Protein AF-A0A5S3PU08-F1 (afdb_monomer_lite)

Sequence (89 aa):
MTIDDFNHKWKRYLGDGHYGMDINIPEVILYLDSEFDKEVKINPDFQYFQIKLKYEMCVIYAESDKTTFWQNETNTMLGNTEPKLWEPK

Organism: NCBI:txid2578118

Secondary structure (DSSP, 8-state):
--HHHHHHHHGGGBPTT--EE----HHHHHHHHHHHHHHHHH-TT--EEEEEEETTEEEEEESSTTHHHHHHHHHHHHT--S-------

pLDDT: mean 94.01, std 8.64, range [53.19, 98.56]

Structure (mmCIF, N/CA/C/O backbone):
data_AF-A0A5S3PU08-F1
#
_entry.id   AF-A0A5S3PU08-F1
#
loop_
_atom_site.group_PDB
_atom_site.id
_atom_site.type_symbol
_atom_site.label_atom_id
_atom_site.label_alt_id
_atom_site.label_comp_id
_atom_site.label_asym_id
_atom_site.label_entity_id
_atom_site.label_seq_id
_atom_site.pdbx_PDB_ins_code
_atom_site.Cartn_x
_atom_site.Cartn_y
_atom_site.Cartn_z
_atom_site.occupancy
_atom_site.B_iso_or_equiv
_atom_site.auth_seq_id
_atom_site.auth_comp_id
_atom_site.auth_asym_id
_atom_site.auth_atom_id
_atom_site.pdbx_PDB_model_num
ATOM 1 N N . MET A 1 1 ? 6.803 -12.362 0.806 1.00 90.88 1 MET A N 1
ATOM 2 C CA . MET A 1 1 ? 5.386 -12.768 0.704 1.00 90.88 1 MET A CA 1
ATOM 3 C C . MET A 1 1 ? 4.906 -12.481 -0.710 1.00 90.88 1 MET A C 1
ATOM 5 O O . MET A 1 1 ? 5.466 -11.586 -1.337 1.00 90.88 1 MET A O 1
ATOM 9 N N . THR A 1 2 ? 3.958 -13.255 -1.227 1.00 95.88 2 THR A N 1
ATOM 10 C CA . THR A 1 2 ? 3.358 -13.038 -2.556 1.00 95.88 2 THR A CA 1
ATOM 11 C C . THR A 1 2 ? 2.203 -12.029 -2.490 1.00 95.88 2 THR A C 1
ATOM 13 O O . THR A 1 2 ? 1.777 -11.646 -1.398 1.00 95.88 2 THR A O 1
ATOM 16 N N . ILE A 1 3 ? 1.679 -11.607 -3.650 1.00 96.94 3 ILE A N 1
ATOM 17 C CA . ILE A 1 3 ? 0.433 -10.822 -3.722 1.00 96.94 3 ILE A CA 1
ATOM 18 C C . ILE A 1 3 ? -0.716 -11.574 -3.043 1.00 96.94 3 ILE A C 1
ATOM 20 O O . ILE A 1 3 ? -1.467 -10.978 -2.272 1.00 96.94 3 ILE A O 1
ATOM 24 N N . ASP A 1 4 ? -0.843 -12.874 -3.310 1.00 96.75 4 ASP A N 1
ATOM 25 C CA . ASP A 1 4 ? -1.928 -13.688 -2.763 1.00 96.75 4 ASP A CA 1
ATOM 26 C C . ASP A 1 4 ? -1.831 -13.780 -1.237 1.00 96.75 4 ASP A C 1
ATOM 28 O O . ASP A 1 4 ? -2.836 -13.602 -0.550 1.00 96.75 4 ASP A O 1
ATOM 32 N N . ASP A 1 5 ? -0.619 -13.953 -0.696 1.00 97.56 5 ASP A N 1
ATOM 33 C CA . ASP A 1 5 ? -0.386 -13.934 0.754 1.00 97.56 5 ASP A CA 1
ATOM 34 C C . ASP A 1 5 ? -0.784 -12.584 1.367 1.00 97.56 5 ASP A C 1
ATOM 36 O O . ASP A 1 5 ? -1.416 -12.538 2.424 1.00 97.56 5 ASP A O 1
ATOM 40 N N . PHE A 1 6 ? -0.432 -11.479 0.701 1.00 98.25 6 PHE A N 1
ATOM 41 C CA . PHE A 1 6 ? -0.762 -10.126 1.148 1.00 98.25 6 PHE A CA 1
ATOM 42 C C . PHE A 1 6 ? -2.273 -9.901 1.158 1.00 98.25 6 PHE A C 1
ATOM 44 O O . PHE A 1 6 ? -2.845 -9.553 2.192 1.00 98.25 6 PHE A O 1
ATOM 51 N N . ASN A 1 7 ? -2.933 -10.149 0.027 1.00 97.94 7 ASN A N 1
ATOM 52 C CA . ASN A 1 7 ? -4.374 -9.964 -0.110 1.00 97.94 7 ASN A CA 1
ATOM 53 C C . ASN A 1 7 ? -5.154 -10.906 0.813 1.00 97.94 7 ASN A C 1
ATOM 55 O O . ASN A 1 7 ? -6.217 -10.535 1.305 1.00 97.94 7 ASN A O 1
ATOM 59 N N . HIS A 1 8 ? -4.627 -12.099 1.099 1.00 98.12 8 HIS A N 1
ATOM 60 C CA . HIS A 1 8 ? -5.207 -13.002 2.085 1.00 98.12 8 HIS A CA 1
ATOM 61 C C . HIS A 1 8 ? -5.069 -12.463 3.515 1.00 98.12 8 HIS A C 1
ATOM 63 O O . HIS A 1 8 ? -6.069 -12.398 4.232 1.00 98.12 8 HIS A O 1
ATOM 69 N N . LYS A 1 9 ? -3.863 -12.043 3.927 1.00 98.19 9 LYS A N 1
ATOM 70 C CA . LYS A 1 9 ? -3.595 -11.496 5.270 1.00 98.19 9 LYS A CA 1
ATOM 71 C C . LYS A 1 9 ? -4.449 -10.259 5.552 1.00 98.19 9 LYS A C 1
ATOM 73 O O . LYS A 1 9 ? -5.065 -10.161 6.612 1.00 98.19 9 LYS A O 1
ATOM 78 N N . TRP A 1 10 ? -4.523 -9.344 4.590 1.00 98.12 10 TRP A N 1
ATOM 79 C CA . TRP A 1 10 ? -5.194 -8.054 4.748 1.00 98.12 10 TRP A CA 1
ATOM 80 C C . TRP A 1 10 ? -6.672 -8.069 4.359 1.00 98.12 10 TRP A C 1
ATOM 82 O O . TRP A 1 10 ? -7.344 -7.056 4.514 1.00 98.12 10 TRP A O 1
ATOM 92 N N . LYS A 1 11 ? -7.224 -9.222 3.957 1.00 97.81 11 LYS A N 1
ATOM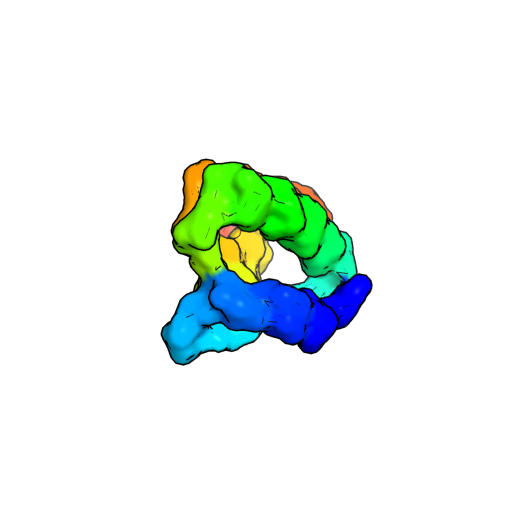 93 C CA . LYS A 1 11 ? -8.601 -9.368 3.454 1.00 97.81 11 LYS A CA 1
ATOM 94 C C . LYS A 1 11 ? -9.674 -8.707 4.323 1.00 97.81 11 LYS A C 1
ATOM 96 O O . LYS A 1 11 ? -10.644 -8.187 3.793 1.00 97.81 11 LYS A O 1
ATOM 101 N N . ARG A 1 12 ? -9.523 -8.728 5.651 1.00 97.56 12 ARG A N 1
ATOM 102 C CA . ARG A 1 12 ? -10.486 -8.107 6.581 1.00 97.56 12 ARG A CA 1
ATOM 103 C C . ARG A 1 12 ? -10.555 -6.578 6.452 1.00 97.56 12 ARG A C 1
ATOM 105 O O . ARG A 1 12 ? -11.580 -5.999 6.788 1.00 97.56 12 ARG A O 1
ATOM 112 N N . TYR A 1 13 ? -9.473 -5.956 6.000 1.00 98.19 13 TYR A N 1
ATOM 113 C CA . TYR A 1 13 ? -9.337 -4.513 5.806 1.00 98.19 13 TYR A CA 1
ATOM 114 C C . TYR A 1 13 ? -9.523 -4.111 4.332 1.00 98.19 13 TYR A C 1
ATOM 116 O O . TYR A 1 13 ? -9.474 -2.930 4.005 1.00 98.19 13 TYR A O 1
ATOM 124 N N . LEU A 1 14 ? -9.718 -5.079 3.430 1.00 98.19 14 LEU A N 1
ATOM 125 C CA . LEU A 1 14 ? -9.981 -4.821 2.019 1.00 98.19 14 LEU A CA 1
ATOM 126 C C . LEU A 1 14 ? -11.437 -4.377 1.847 1.00 98.19 14 LEU A C 1
ATOM 128 O O . LEU A 1 14 ? -12.353 -5.112 2.214 1.00 98.19 14 LEU A O 1
ATOM 132 N N . GLY A 1 15 ? -11.645 -3.193 1.277 1.00 97.25 15 GLY A N 1
ATOM 133 C CA . GLY A 1 15 ? -12.974 -2.680 0.963 1.00 97.25 15 GLY A CA 1
ATOM 134 C C . GLY A 1 15 ? -13.707 -3.549 -0.064 1.00 97.25 15 GLY A C 1
ATOM 135 O O . GLY A 1 15 ? -13.105 -4.089 -0.999 1.00 97.25 15 GLY A O 1
ATOM 136 N N . ASP A 1 16 ? -15.025 -3.662 0.099 1.00 95.38 16 ASP A N 1
ATOM 137 C CA . ASP A 1 16 ? -15.876 -4.518 -0.729 1.00 95.38 16 ASP A CA 1
ATOM 138 C C . ASP A 1 16 ? -15.805 -4.160 -2.221 1.00 95.38 16 ASP A C 1
ATOM 140 O O . ASP A 1 16 ? -15.858 -2.997 -2.615 1.00 95.38 16 ASP A O 1
ATOM 144 N N . GLY A 1 17 ? -15.724 -5.183 -3.077 1.00 95.25 17 GLY A N 1
ATOM 145 C CA . GLY A 1 17 ? -15.695 -5.013 -4.536 1.00 95.25 17 GLY A CA 1
ATOM 146 C C . GLY A 1 17 ? -14.331 -4.626 -5.119 1.00 95.25 17 GLY A C 1
ATOM 147 O O . GLY A 1 17 ? -14.230 -4.419 -6.330 1.00 95.25 17 GLY A O 1
ATOM 148 N N . HIS A 1 18 ? -13.278 -4.570 -4.302 1.00 96.88 18 HIS A N 1
ATOM 149 C CA . HIS A 1 18 ? -11.919 -4.2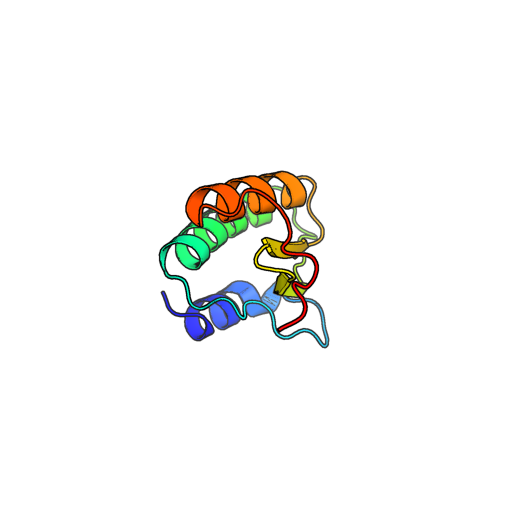72 -4.750 1.00 96.88 18 HIS A CA 1
ATOM 150 C C . HIS A 1 18 ? -11.000 -5.502 -4.709 1.00 96.88 18 HIS A C 1
ATOM 152 O O . HIS A 1 18 ? -11.262 -6.474 -4.007 1.00 96.88 18 HIS A O 1
ATOM 158 N N . TYR A 1 19 ? -9.919 -5.467 -5.495 1.00 96.38 19 TYR A N 1
ATOM 159 C CA . TYR A 1 19 ? -8.989 -6.594 -5.651 1.00 96.38 19 TYR A CA 1
ATOM 160 C C . TYR A 1 19 ? -7.712 -6.477 -4.802 1.00 96.38 19 TYR A C 1
ATOM 162 O O . TYR A 1 19 ? -6.907 -7.403 -4.789 1.00 96.38 19 TYR A O 1
ATOM 170 N N . GLY A 1 20 ? -7.502 -5.360 -4.101 1.00 97.88 20 GLY A N 1
ATOM 171 C CA . GLY A 1 20 ? -6.324 -5.155 -3.266 1.00 97.88 20 GLY A CA 1
ATOM 172 C C . GLY A 1 20 ? -5.048 -4.898 -4.068 1.00 97.88 20 GLY A C 1
ATOM 173 O O . GLY A 1 20 ? -5.014 -4.042 -4.955 1.00 97.88 20 GLY A O 1
ATOM 174 N N . MET A 1 21 ? -3.979 -5.603 -3.703 1.00 97.75 21 MET A N 1
ATOM 175 C CA . MET A 1 21 ? -2.657 -5.524 -4.321 1.00 97.75 21 MET A CA 1
ATOM 176 C C . MET A 1 21 ? -2.640 -6.195 -5.693 1.00 97.75 21 MET A C 1
ATOM 178 O O . MET A 1 21 ? -3.042 -7.346 -5.819 1.00 97.75 21 MET A O 1
ATOM 182 N N . ASP A 1 22 ? -2.109 -5.483 -6.683 1.00 96.94 22 ASP A N 1
ATOM 183 C CA . ASP A 1 22 ? -1.875 -5.954 -8.057 1.00 96.94 22 ASP A CA 1
ATOM 184 C C . ASP A 1 22 ? -0.465 -5.560 -8.550 1.00 96.94 22 ASP A C 1
ATOM 186 O O . ASP A 1 22 ? -0.178 -5.471 -9.740 1.00 96.94 22 ASP A O 1
ATOM 190 N N . ILE A 1 23 ? 0.446 -5.281 -7.610 1.00 93.44 23 ILE A N 1
ATOM 191 C CA . ILE A 1 23 ? 1.858 -4.999 -7.883 1.00 93.44 23 ILE A CA 1
ATOM 192 C C . ILE A 1 23 ? 2.689 -6.181 -7.384 1.00 93.44 23 ILE A C 1
ATOM 194 O O . ILE A 1 23 ? 2.784 -6.412 -6.179 1.00 93.44 23 ILE A O 1
ATOM 198 N N . ASN A 1 24 ? 3.320 -6.924 -8.300 1.00 94.31 24 ASN A N 1
ATOM 199 C CA . ASN A 1 24 ? 4.122 -8.105 -7.953 1.00 94.31 24 ASN A CA 1
ATOM 200 C C . ASN A 1 24 ? 5.595 -7.747 -7.727 1.00 94.31 24 ASN A C 1
ATOM 202 O O . ASN A 1 24 ? 6.478 -8.242 -8.425 1.00 94.31 24 ASN A O 1
ATOM 206 N N . ILE A 1 25 ? 5.847 -6.831 -6.791 1.00 93.44 25 ILE A N 1
ATOM 207 C CA . ILE A 1 25 ? 7.196 -6.353 -6.472 1.00 93.44 25 ILE A CA 1
ATOM 208 C C . ILE A 1 25 ? 7.473 -6.667 -4.998 1.00 93.44 25 ILE A C 1
ATOM 210 O O . ILE A 1 25 ? 6.865 -6.034 -4.130 1.00 93.44 25 ILE A O 1
ATOM 214 N N . PRO A 1 26 ? 8.341 -7.653 -4.691 1.00 95.06 26 PRO A N 1
ATOM 215 C CA . PRO A 1 26 ? 8.536 -8.152 -3.331 1.00 95.06 26 PRO A CA 1
ATOM 216 C C . PRO A 1 26 ? 8.845 -7.068 -2.295 1.00 95.06 26 PRO A C 1
ATOM 218 O O . PRO A 1 26 ? 8.310 -7.126 -1.189 1.00 95.06 26 PRO A O 1
ATOM 221 N N . GLU A 1 27 ? 9.661 -6.071 -2.642 1.00 94.56 27 GLU A N 1
ATOM 222 C CA . GLU A 1 27 ? 10.031 -4.974 -1.743 1.00 94.56 27 GLU A CA 1
ATOM 223 C C . GLU A 1 27 ? 8.823 -4.103 -1.377 1.00 94.56 27 GLU A C 1
ATOM 225 O O . GLU A 1 27 ? 8.623 -3.790 -0.204 1.00 94.56 27 GLU 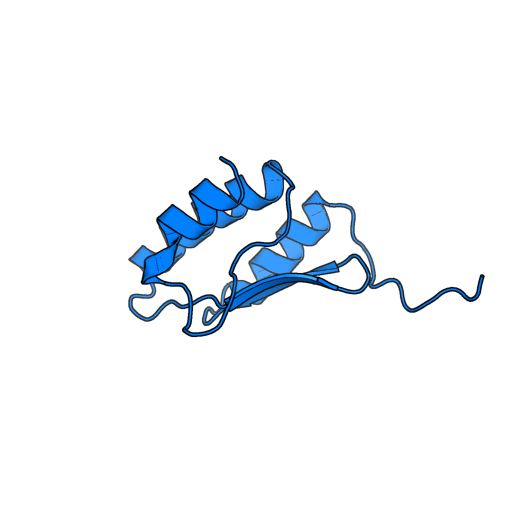A O 1
ATOM 230 N N . VAL A 1 28 ? 7.978 -3.774 -2.360 1.00 95.69 28 VAL A N 1
ATOM 231 C CA . VAL A 1 28 ? 6.745 -2.994 -2.154 1.00 95.69 28 VAL A CA 1
ATOM 232 C C . VAL A 1 28 ? 5.763 -3.766 -1.281 1.00 95.69 28 VAL A C 1
ATOM 234 O O . VAL A 1 28 ? 5.196 -3.201 -0.347 1.00 95.69 28 VAL A O 1
ATOM 237 N N . ILE A 1 29 ? 5.587 -5.062 -1.555 1.00 97.75 29 ILE A N 1
ATOM 238 C CA . ILE A 1 29 ? 4.660 -5.905 -0.796 1.00 97.75 29 ILE A CA 1
ATOM 239 C C . ILE A 1 29 ? 5.107 -5.991 0.671 1.00 97.75 29 ILE A C 1
ATOM 241 O O . ILE A 1 29 ? 4.292 -5.796 1.568 1.00 97.75 29 ILE A O 1
ATOM 245 N N . LEU A 1 30 ? 6.397 -6.239 0.927 1.00 97.69 30 LEU A N 1
ATOM 246 C CA . LEU A 1 30 ? 6.939 -6.326 2.289 1.00 97.69 30 LEU A CA 1
ATOM 247 C C . LEU A 1 30 ? 6.871 -4.991 3.041 1.00 97.69 30 LEU A C 1
ATOM 249 O O . LEU A 1 30 ? 6.577 -4.976 4.237 1.00 97.69 30 LEU A O 1
ATOM 253 N N . TYR A 1 31 ? 7.135 -3.877 2.358 1.00 98.19 31 TYR A N 1
ATOM 254 C CA . TYR A 1 31 ? 7.017 -2.548 2.951 1.00 98.19 31 TYR A CA 1
ATOM 255 C C . TYR A 1 31 ? 5.576 -2.260 3.385 1.00 98.19 31 TYR A C 1
ATOM 257 O O . TYR A 1 31 ? 5.337 -1.940 4.550 1.00 98.19 31 TYR A O 1
ATOM 265 N N . LEU A 1 32 ? 4.612 -2.436 2.476 1.00 98.25 32 LEU A N 1
ATOM 266 C CA . LEU A 1 32 ? 3.203 -2.173 2.767 1.00 98.25 32 LEU A CA 1
ATOM 267 C C . LEU A 1 32 ? 2.646 -3.127 3.822 1.00 98.25 32 LEU A C 1
ATOM 269 O O . LEU A 1 32 ? 1.845 -2.705 4.647 1.00 98.25 32 LEU A O 1
ATOM 273 N N . ASP A 1 33 ? 3.115 -4.376 3.860 1.00 98.44 33 ASP A N 1
ATOM 274 C CA . ASP A 1 33 ? 2.741 -5.327 4.907 1.00 98.44 33 ASP A CA 1
ATOM 275 C C . ASP A 1 33 ? 3.132 -4.819 6.300 1.00 98.44 33 ASP A C 1
ATOM 277 O O . ASP A 1 33 ? 2.320 -4.818 7.225 1.00 98.44 33 ASP A O 1
ATOM 281 N N . SER A 1 34 ? 4.361 -4.313 6.432 1.00 98.31 34 SER A N 1
ATOM 282 C CA . SER A 1 34 ? 4.847 -3.738 7.688 1.00 98.31 34 SER A CA 1
ATOM 283 C C . SER A 1 34 ? 4.101 -2.462 8.075 1.00 98.31 34 SER A C 1
ATOM 285 O O . SER A 1 34 ? 3.824 -2.243 9.256 1.00 98.31 34 SER A O 1
ATOM 287 N N . GLU A 1 35 ? 3.790 -1.608 7.103 1.00 98.44 35 GLU A N 1
ATOM 288 C CA . GLU A 1 35 ? 3.067 -0.361 7.346 1.00 98.44 35 GLU A CA 1
ATOM 289 C C . GLU A 1 35 ? 1.610 -0.609 7.740 1.00 98.44 35 GLU A C 1
ATOM 291 O O . GLU A 1 35 ? 1.126 0.008 8.689 1.00 98.44 35 GLU A O 1
ATOM 296 N N . PHE A 1 36 ? 0.933 -1.563 7.102 1.00 98.19 36 PHE A N 1
ATOM 297 C CA . PHE A 1 36 ? -0.440 -1.923 7.452 1.00 98.19 36 PHE A CA 1
ATOM 298 C C . PHE A 1 36 ? -0.500 -2.535 8.861 1.00 98.19 36 PHE A C 1
ATOM 300 O O . PHE A 1 36 ? -1.387 -2.192 9.641 1.00 98.19 36 PHE A O 1
ATOM 307 N N . ASP A 1 37 ? 0.501 -3.333 9.260 1.00 98.00 37 ASP A N 1
ATOM 308 C CA . ASP A 1 37 ? 0.639 -3.843 10.637 1.00 98.00 37 ASP A CA 1
ATOM 309 C C . ASP A 1 37 ? 0.803 -2.733 11.684 1.00 98.00 37 ASP A C 1
ATOM 311 O O . ASP A 1 37 ? 0.461 -2.928 12.857 1.00 98.00 37 ASP A O 1
ATOM 315 N N . LYS A 1 38 ? 1.354 -1.576 11.305 1.00 98.12 38 LYS A N 1
ATOM 316 C CA . LYS A 1 38 ? 1.429 -0.398 12.182 1.00 98.12 38 LYS A CA 1
ATOM 317 C C . LYS A 1 38 ? 0.104 0.355 12.180 1.00 98.12 38 LYS A C 1
ATOM 319 O O . LYS A 1 38 ? -0.374 0.712 13.254 1.00 98.12 38 LYS A O 1
ATOM 324 N N . GLU A 1 39 ? -0.489 0.547 11.006 1.00 98.12 39 GLU A N 1
ATOM 325 C CA . GLU A 1 39 ? -1.715 1.321 10.825 1.00 98.12 39 GLU A CA 1
ATOM 326 C C . GLU A 1 39 ? -2.895 0.708 11.576 1.00 98.12 39 GLU A C 1
ATOM 328 O O . GLU A 1 39 ? -3.543 1.388 12.363 1.00 98.12 39 GLU A O 1
ATOM 333 N N . VAL A 1 40 ? -3.129 -0.598 11.442 1.00 97.69 40 VAL A N 1
ATOM 334 C CA . VAL A 1 40 ? -4.285 -1.260 12.075 1.00 97.69 40 VAL A CA 1
ATOM 335 C C . VAL A 1 40 ? -4.245 -1.263 13.606 1.00 97.69 40 VAL A C 1
ATOM 337 O O . VAL A 1 40 ? -5.247 -1.559 14.253 1.00 97.69 40 VAL A O 1
ATOM 340 N N . LYS A 1 41 ? -3.094 -0.938 14.211 1.00 97.50 41 LYS A N 1
ATOM 341 C CA . LYS A 1 41 ? -2.957 -0.772 15.668 1.00 97.50 41 LYS A CA 1
ATOM 342 C C . LYS A 1 41 ? -3.397 0.610 16.143 1.00 97.50 41 LYS A C 1
ATOM 344 O O . LYS A 1 41 ? -3.731 0.753 17.316 1.00 97.50 41 LYS A O 1
ATOM 349 N N . ILE A 1 42 ? -3.348 1.612 15.267 1.00 97.12 42 ILE A N 1
ATOM 350 C CA . ILE A 1 42 ? -3.653 3.014 15.585 1.00 97.12 42 ILE A CA 1
ATOM 351 C C . ILE A 1 42 ? -4.979 3.478 14.975 1.00 97.12 42 ILE A C 1
ATOM 353 O O . ILE A 1 42 ? -5.645 4.327 15.559 1.00 97.12 42 ILE A O 1
ATOM 357 N N . ASN A 1 43 ? -5.369 2.899 13.841 1.00 96.56 43 ASN A N 1
ATOM 358 C CA . ASN A 1 43 ? -6.563 3.218 13.078 1.00 96.56 43 ASN A CA 1
ATOM 359 C C . ASN A 1 43 ? -7.459 1.964 12.989 1.00 96.56 43 ASN A C 1
ATOM 361 O O . ASN A 1 43 ? -7.240 1.105 12.131 1.00 96.56 43 ASN A O 1
ATOM 365 N N . PRO A 1 44 ? -8.441 1.809 13.899 1.00 93.50 44 PRO A N 1
ATOM 366 C CA . PRO A 1 44 ? -9.302 0.626 13.939 1.00 93.50 44 PRO A CA 1
ATOM 367 C C . PRO A 1 44 ? -10.266 0.533 12.747 1.00 93.50 44 PRO A C 1
ATOM 369 O O . PRO A 1 44 ? -10.706 -0.571 12.426 1.00 93.50 44 PRO A O 1
ATOM 372 N N . ASP A 1 45 ? -10.554 1.659 12.090 1.00 95.75 45 ASP A N 1
ATOM 373 C CA . ASP A 1 45 ? -11.454 1.760 10.936 1.00 95.75 45 ASP A CA 1
ATOM 374 C C . ASP A 1 45 ? -10.693 1.717 9.598 1.00 95.75 45 ASP A C 1
ATOM 376 O O . ASP A 1 45 ? -11.261 1.995 8.543 1.00 95.75 45 ASP A O 1
ATOM 380 N N . PHE A 1 46 ? -9.403 1.363 9.631 1.00 97.94 46 PHE A N 1
ATOM 381 C CA . PHE A 1 46 ? -8.558 1.290 8.446 1.00 97.94 46 PHE A CA 1
ATOM 382 C C . PHE A 1 46 ? -9.169 0.399 7.359 1.00 97.94 46 PHE A C 1
ATOM 384 O O . PHE A 1 46 ? -9.519 -0.761 7.599 1.00 97.94 46 PHE A O 1
ATOM 391 N N . GLN A 1 47 ? -9.214 0.926 6.137 1.00 98.31 47 GLN A N 1
ATOM 392 C CA . GLN A 1 47 ? -9.543 0.173 4.934 1.00 98.31 47 GLN A CA 1
ATOM 393 C C . GLN A 1 47 ? -8.572 0.504 3.803 1.00 98.31 47 GLN A C 1
ATOM 395 O O . GLN A 1 47 ? -8.070 1.622 3.695 1.00 98.31 47 GLN A O 1
ATOM 400 N N . TYR A 1 48 ? -8.341 -0.464 2.921 1.00 98.56 48 TYR A N 1
ATOM 401 C CA . TYR A 1 48 ? -7.647 -0.259 1.651 1.00 98.56 48 TYR A CA 1
ATOM 402 C C . TYR A 1 48 ? -8.451 -0.864 0.502 1.00 98.56 48 TYR A C 1
ATOM 404 O O . TYR A 1 48 ? -9.316 -1.710 0.714 1.00 98.56 48 TYR A O 1
ATOM 412 N N . PHE A 1 49 ? -8.176 -0.430 -0.726 1.00 98.31 49 PHE A N 1
ATOM 413 C CA . PHE A 1 49 ? -8.992 -0.787 -1.886 1.00 98.31 49 PHE A CA 1
ATOM 414 C C . PHE A 1 49 ? -8.152 -1.381 -3.015 1.00 98.31 49 PHE A C 1
ATOM 416 O O . PHE A 1 49 ? -8.228 -2.571 -3.309 1.00 98.31 49 PHE A O 1
ATOM 423 N N . GLN A 1 50 ? -7.338 -0.559 -3.673 1.00 98.12 50 GLN A N 1
ATOM 424 C CA . GLN A 1 50 ? -6.493 -0.970 -4.791 1.00 98.12 50 GLN A CA 1
ATOM 425 C C . GLN A 1 50 ? -5.070 -0.483 -4.552 1.00 98.12 50 GLN A C 1
ATOM 427 O O . GLN A 1 50 ? -4.861 0.654 -4.132 1.00 98.12 50 GLN A O 1
ATOM 432 N N . ILE A 1 51 ? -4.097 -1.328 -4.865 1.00 98.12 51 ILE A N 1
ATOM 433 C CA . ILE A 1 51 ? -2.685 -0.960 -4.925 1.00 98.12 51 ILE A CA 1
ATOM 434 C C . ILE A 1 51 ? -2.191 -1.413 -6.293 1.00 98.12 51 ILE A C 1
ATOM 436 O O . ILE A 1 51 ? -2.159 -2.609 -6.579 1.00 98.12 51 ILE A O 1
ATOM 440 N N . LYS A 1 52 ? -1.897 -0.453 -7.171 1.00 96.12 52 LYS A N 1
ATOM 441 C CA . LYS A 1 52 ? -1.622 -0.702 -8.593 1.00 96.12 52 LYS A CA 1
ATOM 442 C C . LYS A 1 52 ? -0.652 0.314 -9.170 1.00 96.12 52 LYS A C 1
ATOM 444 O O . LYS A 1 52 ? -0.508 1.415 -8.642 1.00 96.12 52 LYS A O 1
ATOM 449 N N . LEU A 1 53 ? -0.061 -0.024 -10.310 1.00 94.06 53 LEU A N 1
ATOM 450 C CA . LEU A 1 53 ? 0.642 0.955 -11.128 1.00 94.06 53 LEU A CA 1
ATOM 451 C C . LEU A 1 53 ? -0.354 1.753 -11.981 1.00 94.06 53 LEU A C 1
ATOM 453 O O . LEU A 1 53 ? -1.255 1.194 -12.610 1.00 94.06 53 LEU A O 1
ATOM 457 N N . LYS A 1 54 ? -0.183 3.073 -12.030 1.00 92.44 54 LYS A N 1
ATOM 458 C CA . LYS A 1 54 ? -0.908 3.985 -12.919 1.00 92.44 54 LYS A CA 1
ATOM 459 C C . LYS A 1 54 ? 0.074 5.018 -13.457 1.00 92.44 54 LYS A C 1
ATOM 461 O O . LYS A 1 54 ? 0.644 5.775 -12.683 1.00 92.44 54 LYS A O 1
ATOM 466 N N . TYR A 1 55 ? 0.254 5.053 -14.779 1.00 90.75 55 TYR A N 1
ATOM 467 C CA . TYR A 1 55 ? 1.281 5.886 -15.429 1.00 90.75 55 TYR A CA 1
ATOM 468 C C . TYR A 1 55 ? 2.682 5.635 -14.852 1.00 90.75 55 TYR A C 1
ATOM 470 O O . TYR A 1 55 ? 3.405 6.574 -14.542 1.00 90.75 55 TYR A O 1
ATOM 478 N N . GLU A 1 56 ? 3.007 4.355 -14.646 1.00 89.19 56 GLU A N 1
ATOM 479 C CA . GLU A 1 56 ? 4.209 3.866 -13.953 1.00 89.19 56 GLU A CA 1
ATOM 480 C C . GLU A 1 56 ? 4.335 4.249 -12.473 1.00 89.19 56 GLU A C 1
ATOM 482 O O . GLU A 1 56 ? 5.188 3.700 -11.795 1.00 89.19 56 GLU A O 1
ATOM 487 N N . MET A 1 57 ? 3.436 5.063 -11.919 1.00 93.69 57 MET A N 1
ATOM 488 C CA . MET A 1 57 ? 3.433 5.393 -10.495 1.00 93.69 57 MET A CA 1
ATOM 489 C C . MET A 1 57 ? 2.709 4.320 -9.683 1.00 93.69 57 MET A C 1
ATOM 491 O O . MET A 1 57 ? 1.607 3.903 -10.041 1.00 93.69 57 MET A O 1
ATOM 495 N N . CYS A 1 58 ? 3.277 3.922 -8.548 1.00 96.00 58 CYS A N 1
ATOM 496 C CA . CYS A 1 58 ? 2.565 3.186 -7.513 1.00 96.00 58 CYS A CA 1
ATOM 497 C C . CYS A 1 58 ? 1.476 4.084 -6.920 1.00 96.00 58 CYS A C 1
ATOM 499 O O . CYS A 1 58 ? 1.761 5.170 -6.406 1.00 96.00 58 CYS A O 1
ATOM 501 N N . VAL A 1 59 ? 0.230 3.631 -7.017 1.00 97.06 59 VAL A N 1
ATOM 502 C CA . VAL A 1 59 ? -0.947 4.298 -6.464 1.00 97.06 59 VAL A CA 1
ATOM 503 C C . VAL A 1 59 ? -1.592 3.371 -5.447 1.00 97.06 59 VAL A C 1
ATOM 505 O O . VAL A 1 59 ? -1.847 2.200 -5.734 1.00 97.06 59 VAL A O 1
ATOM 508 N N . ILE A 1 60 ? -1.870 3.923 -4.272 1.00 98.19 60 ILE A N 1
ATOM 509 C CA . ILE A 1 60 ? -2.430 3.240 -3.110 1.00 98.19 60 ILE A CA 1
ATOM 510 C C . ILE A 1 60 ? -3.727 3.959 -2.758 1.00 98.19 60 ILE A C 1
ATOM 512 O O . ILE A 1 60 ? -3.729 5.147 -2.449 1.00 98.19 60 ILE A O 1
ATOM 516 N N . TYR A 1 61 ? -4.832 3.228 -2.795 1.00 98.19 61 TYR A N 1
ATOM 517 C CA . TYR A 1 61 ? -6.129 3.709 -2.336 1.00 98.19 61 TYR A CA 1
ATOM 518 C C . TYR A 1 61 ? -6.387 3.138 -0.942 1.00 98.19 61 TYR A C 1
ATOM 520 O O . TYR A 1 61 ? -6.573 1.925 -0.814 1.00 98.19 61 TYR A O 1
ATOM 528 N N . ALA A 1 62 ? -6.385 3.994 0.079 1.00 98.19 62 ALA A N 1
ATOM 529 C CA . ALA A 1 62 ? -6.633 3.610 1.464 1.00 98.19 62 ALA A CA 1
ATOM 530 C C . ALA A 1 62 ? -7.210 4.767 2.293 1.00 98.19 62 ALA A C 1
ATOM 532 O O . ALA A 1 62 ? -6.935 5.936 2.023 1.00 98.19 62 ALA A O 1
ATOM 533 N N . GLU A 1 63 ? -7.973 4.416 3.324 1.00 97.56 63 GLU A N 1
ATOM 534 C CA . GLU A 1 63 ? -8.514 5.327 4.336 1.00 97.56 63 GLU A CA 1
ATOM 535 C C . GLU A 1 63 ? -7.491 5.501 5.468 1.00 97.56 63 GLU A C 1
ATOM 537 O O . GLU A 1 63 ? -7.604 4.925 6.553 1.00 97.56 63 GLU A O 1
ATOM 542 N N . SER A 1 64 ? -6.425 6.252 5.176 1.00 97.62 64 SER A N 1
ATOM 543 C CA . SER A 1 64 ? -5.366 6.583 6.135 1.00 97.62 64 SER A CA 1
ATOM 544 C C . SER A 1 64 ? -4.671 7.898 5.783 1.00 97.62 64 SER A C 1
ATOM 546 O O . SER A 1 64 ? -4.336 8.143 4.619 1.00 97.62 64 SER A O 1
ATOM 548 N N . ASP A 1 65 ? -4.324 8.685 6.804 1.00 96.88 65 ASP A N 1
ATOM 549 C CA . ASP A 1 65 ? -3.476 9.880 6.678 1.00 96.88 65 ASP A CA 1
ATOM 550 C C . ASP A 1 65 ? -2.048 9.552 6.196 1.00 96.88 65 ASP A C 1
ATOM 552 O O . ASP A 1 65 ? -1.296 10.434 5.770 1.00 96.88 65 ASP A O 1
ATOM 556 N N . LYS A 1 66 ? -1.646 8.276 6.251 1.00 97.75 66 LYS A N 1
ATOM 557 C CA . LYS A 1 66 ? -0.338 7.792 5.792 1.00 97.75 66 LYS A CA 1
ATOM 558 C C . LYS A 1 66 ? -0.300 7.450 4.308 1.00 97.75 66 LYS A C 1
ATOM 560 O O . LYS A 1 66 ? 0.790 7.278 3.768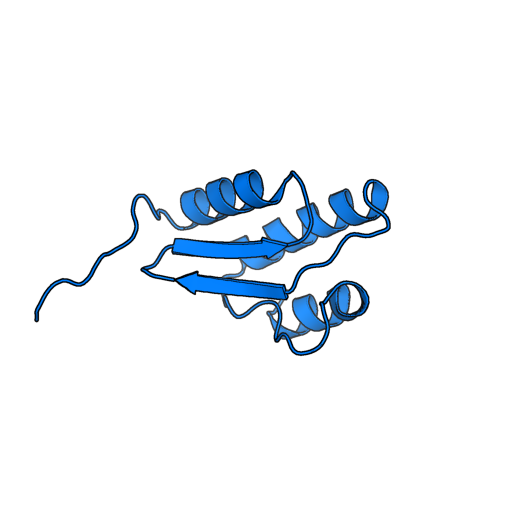 1.00 97.75 66 LYS A O 1
ATOM 565 N N . THR A 1 67 ? -1.442 7.423 3.623 1.00 97.81 67 THR A N 1
ATOM 566 C CA . THR A 1 67 ? -1.538 6.975 2.224 1.00 97.81 67 THR A CA 1
ATOM 567 C C . THR A 1 67 ? -0.568 7.712 1.299 1.00 97.81 67 THR A C 1
ATOM 569 O O . THR A 1 67 ? 0.184 7.084 0.557 1.00 97.81 67 THR A O 1
ATOM 572 N N . THR A 1 68 ? -0.503 9.045 1.386 1.00 97.06 68 THR A N 1
ATOM 573 C CA . THR A 1 68 ? 0.433 9.850 0.581 1.00 97.06 68 THR A CA 1
ATOM 574 C C . THR A 1 68 ? 1.893 9.508 0.880 1.00 97.06 68 THR A C 1
ATOM 576 O O . THR A 1 68 ? 2.708 9.439 -0.037 1.00 97.06 68 THR A O 1
ATOM 579 N N . PHE A 1 69 ? 2.225 9.259 2.148 1.00 97.81 69 PHE A N 1
ATOM 580 C CA . PHE A 1 69 ? 3.574 8.872 2.552 1.00 97.81 69 PHE A CA 1
ATOM 581 C C . PHE A 1 69 ? 3.956 7.506 1.969 1.00 97.81 69 PHE A C 1
ATOM 583 O O . PHE A 1 69 ? 4.995 7.396 1.325 1.00 97.81 69 PHE A O 1
ATOM 590 N N . TRP A 1 70 ? 3.085 6.499 2.084 1.00 98.25 70 TRP A N 1
ATOM 591 C CA . TRP A 1 70 ? 3.331 5.176 1.503 1.00 98.25 70 TRP A CA 1
ATOM 592 C C . TRP A 1 70 ? 3.496 5.219 -0.015 1.00 98.25 70 TRP A C 1
ATOM 594 O O . TRP A 1 70 ? 4.360 4.536 -0.564 1.00 98.25 70 TRP A O 1
ATOM 604 N N . GLN A 1 71 ? 2.704 6.038 -0.712 1.00 97.62 71 GLN A N 1
ATOM 605 C CA . GLN A 1 71 ? 2.865 6.219 -2.155 1.00 97.62 71 GLN A CA 1
ATOM 606 C C . GLN A 1 71 ? 4.227 6.831 -2.491 1.00 97.62 71 GLN A C 1
ATOM 608 O O . GLN A 1 71 ? 4.884 6.366 -3.416 1.00 97.62 71 GLN A O 1
ATOM 613 N N . ASN A 1 72 ? 4.677 7.846 -1.752 1.00 96.75 72 ASN A N 1
ATOM 614 C CA . ASN A 1 72 ? 5.973 8.479 -2.007 1.00 96.75 72 ASN A CA 1
ATOM 615 C C . ASN A 1 72 ? 7.138 7.512 -1.765 1.00 96.75 72 ASN A C 1
ATOM 617 O O . ASN A 1 72 ? 8.038 7.419 -2.599 1.00 96.75 72 ASN A O 1
ATOM 621 N N . GLU A 1 73 ? 7.098 6.760 -0.666 1.00 97.50 73 GLU A N 1
ATOM 622 C CA . GLU A 1 73 ? 8.127 5.771 -0.337 1.00 97.50 73 GLU A CA 1
ATOM 623 C C . GLU A 1 73 ? 8.155 4.640 -1.365 1.00 97.50 73 GLU A C 1
ATOM 625 O O . GLU A 1 73 ? 9.209 4.343 -1.922 1.00 97.50 73 GLU A O 1
ATOM 630 N N . THR A 1 74 ? 7.000 4.061 -1.707 1.00 96.81 74 THR A N 1
ATOM 631 C CA . THR A 1 74 ? 6.939 3.004 -2.730 1.00 96.81 74 THR A CA 1
ATOM 632 C C . THR A 1 74 ? 7.402 3.503 -4.096 1.00 96.81 74 THR A C 1
ATOM 634 O O . THR A 1 74 ? 8.174 2.818 -4.754 1.00 96.81 74 THR A O 1
ATOM 637 N N . ASN A 1 75 ? 7.022 4.711 -4.521 1.00 96.44 75 ASN A N 1
ATOM 638 C CA . ASN A 1 75 ? 7.534 5.282 -5.769 1.00 96.44 75 ASN A CA 1
ATOM 639 C C . ASN A 1 75 ? 9.045 5.540 -5.719 1.00 96.44 75 ASN A C 1
ATOM 641 O O . ASN A 1 75 ? 9.737 5.241 -6.689 1.00 96.44 75 ASN A O 1
ATOM 645 N N . THR A 1 76 ? 9.575 5.994 -4.581 1.00 95.62 76 THR A N 1
ATOM 646 C CA . THR A 1 76 ? 11.023 6.154 -4.376 1.00 95.62 76 THR A CA 1
ATOM 647 C C . THR A 1 76 ? 11.752 4.814 -4.488 1.00 95.62 76 THR A C 1
ATOM 649 O O . THR A 1 76 ? 12.758 4.726 -5.189 1.00 95.62 76 THR A O 1
ATOM 652 N N . MET A 1 77 ? 11.222 3.750 -3.870 1.00 93.25 77 MET A N 1
ATOM 653 C CA . MET A 1 77 ? 11.772 2.389 -3.966 1.00 93.25 77 MET A CA 1
ATOM 654 C C . MET A 1 77 ? 11.793 1.865 -5.405 1.00 93.25 77 MET A C 1
ATOM 656 O O . MET A 1 77 ? 12.710 1.142 -5.784 1.00 93.25 77 MET A O 1
ATOM 660 N N . LEU A 1 78 ? 10.793 2.238 -6.203 1.00 92.06 78 LEU A N 1
ATOM 661 C CA . LEU A 1 78 ? 10.668 1.836 -7.603 1.00 92.06 78 LEU A CA 1
ATOM 662 C C . LEU A 1 78 ? 11.476 2.714 -8.570 1.00 92.06 78 LEU A C 1
ATOM 664 O O . LEU A 1 78 ? 11.559 2.393 -9.752 1.00 92.06 78 LEU A O 1
ATOM 668 N N . GLY A 1 79 ? 12.076 3.809 -8.092 1.00 92.12 79 GLY A N 1
ATOM 669 C CA . GLY A 1 79 ? 12.735 4.795 -8.952 1.00 92.12 79 GLY A CA 1
ATOM 670 C C . GLY A 1 79 ? 11.757 5.610 -9.806 1.00 92.12 79 GLY A C 1
ATOM 671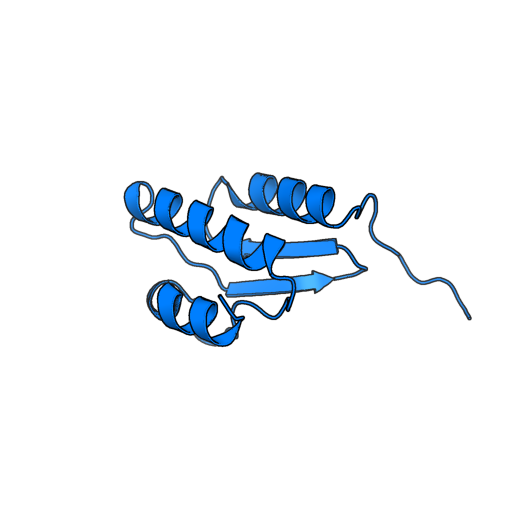 O O . GLY A 1 79 ? 12.160 6.210 -10.800 1.00 92.12 79 GLY A O 1
ATOM 672 N N . ASN A 1 80 ? 10.479 5.642 -9.426 1.00 89.88 80 ASN A N 1
ATOM 673 C CA . ASN A 1 80 ? 9.435 6.388 -10.113 1.00 89.88 80 ASN A CA 1
ATOM 674 C C . ASN A 1 80 ? 9.492 7.859 -9.696 1.00 89.88 80 ASN A C 1
ATOM 676 O O . ASN A 1 80 ? 9.133 8.210 -8.570 1.00 89.88 80 ASN A O 1
ATOM 680 N N . THR A 1 81 ? 9.928 8.728 -10.600 1.00 85.19 81 THR A N 1
ATOM 681 C CA . THR A 1 81 ? 10.104 10.159 -10.309 1.00 85.19 81 THR A CA 1
ATOM 682 C C . THR A 1 81 ? 8.947 11.021 -10.794 1.00 85.19 81 THR A C 1
ATOM 684 O O . THR A 1 81 ? 8.667 12.061 -10.204 1.00 85.19 81 THR A O 1
ATOM 687 N N . GLU A 1 82 ? 8.264 10.603 -11.857 1.00 85.38 82 GLU A N 1
ATOM 688 C CA . GLU A 1 82 ? 7.174 11.353 -12.471 1.00 85.38 82 GLU A CA 1
ATOM 689 C C . GLU A 1 82 ? 6.225 10.419 -13.234 1.00 85.38 82 GLU A C 1
ATOM 691 O O . GLU A 1 82 ? 6.658 9.386 -13.753 1.00 85.38 82 GLU A O 1
ATOM 696 N N . PRO A 1 83 ? 4.925 10.754 -13.314 1.00 82.62 83 PRO A N 1
ATOM 697 C CA . PRO A 1 83 ? 3.987 9.966 -14.094 1.00 82.62 83 PRO A CA 1
ATOM 698 C C . PRO A 1 83 ? 4.346 10.033 -15.577 1.00 82.62 83 PRO A C 1
ATOM 700 O O . PRO A 1 83 ? 4.398 11.118 -16.160 1.00 82.62 83 PRO A O 1
ATOM 703 N N . LYS A 1 84 ? 4.500 8.874 -16.222 1.00 80.56 84 LYS A N 1
ATOM 704 C CA . LYS A 1 84 ? 4.667 8.829 -17.677 1.00 80.56 84 LYS A CA 1
ATOM 705 C C . LYS A 1 84 ? 3.332 9.073 -18.368 1.00 80.56 84 LYS A C 1
ATOM 707 O O . LYS A 1 84 ? 2.517 8.167 -18.562 1.00 80.56 84 LYS A O 1
ATOM 712 N N . LEU A 1 85 ? 3.105 10.332 -18.724 1.00 76.94 85 LEU A N 1
ATOM 713 C CA . LEU A 1 85 ? 2.015 10.750 -19.592 1.00 76.94 85 LEU A CA 1
ATOM 714 C C . LEU A 1 85 ? 2.424 10.436 -21.036 1.00 76.94 85 LEU A C 1
ATOM 716 O O . LEU A 1 85 ? 3.291 11.106 -21.572 1.00 76.94 85 LEU A O 1
ATOM 720 N N . TRP A 1 86 ? 1.832 9.377 -21.599 1.00 68.50 86 TRP A N 1
ATOM 721 C CA . TRP A 1 86 ? 1.873 8.937 -23.005 1.00 68.50 86 TRP A CA 1
ATOM 722 C C . TRP A 1 86 ? 2.949 9.569 -23.910 1.00 68.50 86 TRP A C 1
ATOM 724 O O . TRP A 1 86 ? 2.825 10.718 -24.330 1.00 68.50 86 TRP A O 1
ATOM 734 N N . GLU A 1 87 ? 3.923 8.764 -24.331 1.00 57.97 87 GLU A N 1
ATOM 735 C CA . GLU A 1 87 ? 4.708 9.064 -25.529 1.00 57.97 87 GLU A CA 1
ATOM 736 C C . GLU A 1 87 ? 4.008 8.424 -26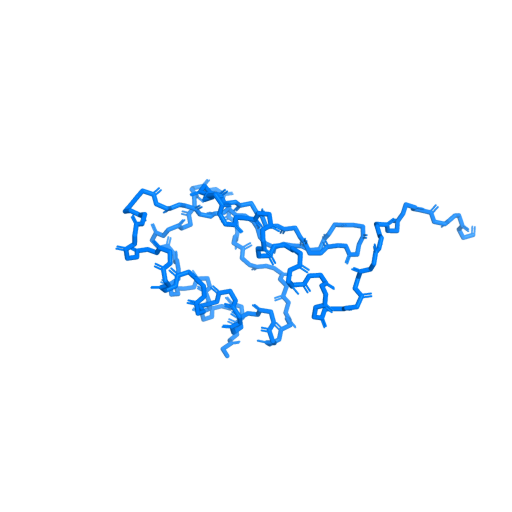.745 1.00 57.97 87 GLU A C 1
ATOM 738 O O . GLU A 1 87 ? 3.761 7.210 -26.727 1.00 57.97 87 GLU A O 1
ATOM 743 N N . PRO A 1 88 ? 3.655 9.189 -27.799 1.00 56.72 88 PRO A N 1
ATOM 744 C CA . PRO A 1 88 ? 3.277 8.590 -29.071 1.00 56.72 88 PRO A CA 1
ATOM 745 C C . PRO A 1 88 ? 4.407 7.678 -29.545 1.00 56.72 88 PRO A C 1
ATOM 747 O O . PRO A 1 88 ? 5.551 8.120 -29.638 1.00 56.72 88 PRO A O 1
ATOM 750 N N . LYS A 1 89 ? 4.073 6.422 -29.849 1.00 53.19 89 LYS A N 1
ATOM 751 C CA . LYS A 1 89 ? 4.950 5.543 -30.628 1.00 53.19 89 LYS A CA 1
ATOM 752 C C . LYS A 1 89 ? 4.992 5.978 -32.085 1.00 53.19 89 LYS A C 1
ATOM 754 O O . LYS A 1 89 ? 3.919 6.370 -32.598 1.00 53.19 89 LYS A O 1
#

Foldseek 3Di:
DFPVVLCVVCVVQEDPPADAEPDGDVVLSVVVSVVVVVCCVPPVNKHWGYFDADLNFTQTGIDDPCRVVSSVVSCVVVVNDDRNDDDDD

Radius of gyration: 13.21 Å; chains: 1; bounding box: 29×25×46 Å